Protein AF-A0A0S7YK14-F1 (afdb_monomer)

Sequence (68 aa):
MAQCEGKTKKGERCRREASDGSSFCSIHQDQEIRERTTPTGEWDTDAIMKAAIGFVLIGTLVLLRLRR

Radius of gyration: 24.32 Å; Cα contacts (8 Å, |Δi|>4): 57; chains: 1; bounding box: 55×44×40 Å

Nearest PDB structures (foldseek):
  8uu9-assembly1_n  TM=4.026E-01  e=3.339E+00  Listeria innocua

Structure (mmCIF, N/CA/C/O backbone):
data_AF-A0A0S7YK14-F1
#
_entry.id   AF-A0A0S7YK14-F1
#
loop_
_atom_site.group_PDB
_atom_site.id
_atom_site.type_symbol
_atom_site.label_atom_id
_atom_site.label_alt_id
_atom_site.label_comp_id
_atom_site.label_asym_id
_atom_site.label_entity_id
_atom_site.label_seq_id
_atom_site.pdbx_PDB_ins_code
_atom_site.Cartn_x
_atom_site.Cartn_y
_atom_site.Cartn_z
_atom_site.occupancy
_atom_site.B_iso_or_equiv
_atom_site.auth_seq_id
_atom_site.auth_comp_id
_atom_site.auth_asym_id
_atom_site.auth_atom_id
_atom_site.pdbx_P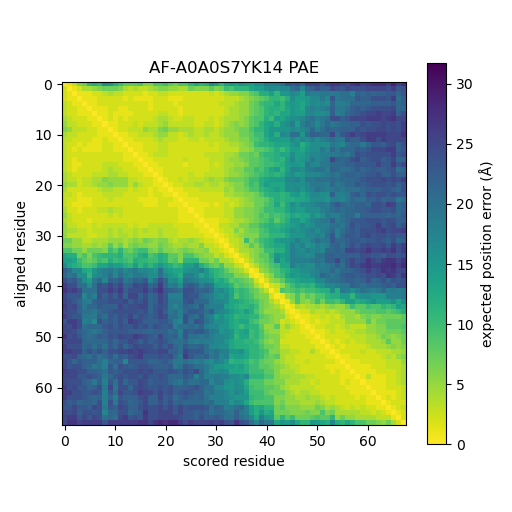DB_model_num
ATOM 1 N N . MET A 1 1 ? 21.712 -11.695 -11.893 1.00 66.19 1 MET A N 1
ATOM 2 C CA . MET A 1 1 ? 20.265 -11.517 -11.647 1.00 66.19 1 MET A CA 1
ATOM 3 C C . MET A 1 1 ? 20.107 -10.464 -10.560 1.00 66.19 1 MET A C 1
ATOM 5 O O . MET A 1 1 ? 20.950 -10.427 -9.669 1.00 66.19 1 MET A O 1
ATOM 9 N N . ALA A 1 2 ? 19.138 -9.551 -10.669 1.00 85.81 2 ALA A N 1
ATOM 10 C CA . ALA A 1 2 ? 18.937 -8.513 -9.653 1.00 85.81 2 ALA A CA 1
ATOM 11 C C . ALA A 1 2 ? 18.357 -9.125 -8.367 1.00 85.81 2 ALA A C 1
ATOM 13 O O . ALA A 1 2 ? 17.645 -10.128 -8.416 1.00 85.81 2 ALA A O 1
ATOM 14 N N . GLN A 1 3 ? 18.679 -8.552 -7.207 1.00 92.00 3 GLN A N 1
ATOM 15 C CA . GLN A 1 3 ? 18.099 -8.983 -5.935 1.00 92.00 3 GLN A CA 1
ATOM 16 C C . GLN A 1 3 ? 16.692 -8.398 -5.774 1.00 92.00 3 GLN A C 1
ATOM 18 O O . GLN A 1 3 ? 16.455 -7.253 -6.140 1.00 92.00 3 GLN A O 1
ATOM 23 N N . CYS A 1 4 ? 15.781 -9.173 -5.184 1.00 95.19 4 CYS A N 1
ATOM 24 C CA . CYS A 1 4 ? 14.427 -8.739 -4.867 1.00 95.19 4 CYS A CA 1
ATOM 25 C C . CYS A 1 4 ? 14.432 -7.491 -3.970 1.00 95.19 4 CYS A C 1
ATOM 27 O O . CYS A 1 4 ? 14.982 -7.505 -2.866 1.00 95.19 4 CYS A O 1
ATOM 29 N N . GLU A 1 5 ? 13.723 -6.451 -4.398 1.00 94.38 5 GLU A N 1
ATOM 30 C CA . GLU A 1 5 ? 13.597 -5.188 -3.661 1.00 94.38 5 GLU A CA 1
ATOM 31 C C . GLU A 1 5 ? 12.612 -5.275 -2.481 1.00 94.38 5 GLU A C 1
ATOM 33 O O . GLU A 1 5 ? 12.694 -4.491 -1.533 1.00 94.38 5 GLU A O 1
ATOM 38 N N . GLY A 1 6 ? 11.735 -6.286 -2.488 1.00 93.88 6 GLY A N 1
ATOM 39 C CA . GLY A 1 6 ? 10.735 -6.515 -1.446 1.00 93.88 6 GLY A CA 1
ATOM 40 C C . GLY A 1 6 ? 11.302 -6.698 -0.033 1.00 93.88 6 GLY A C 1
ATOM 41 O O . GLY A 1 6 ? 12.402 -7.222 0.171 1.00 93.88 6 GLY A O 1
ATOM 42 N N . LYS A 1 7 ? 10.515 -6.300 0.970 1.00 94.94 7 LYS A N 1
ATOM 43 C CA . LYS A 1 7 ? 10.850 -6.394 2.398 1.00 94.94 7 LYS A CA 1
ATOM 44 C C . LYS A 1 7 ? 10.126 -7.563 3.052 1.00 94.94 7 LYS A C 1
ATOM 46 O O . LYS A 1 7 ? 8.934 -7.784 2.850 1.00 94.94 7 LYS A O 1
ATOM 51 N N . THR A 1 8 ? 10.847 -8.293 3.893 1.00 93.06 8 THR A N 1
ATOM 52 C CA . THR A 1 8 ? 10.270 -9.337 4.744 1.00 93.06 8 THR A CA 1
ATOM 53 C C . THR A 1 8 ? 9.345 -8.729 5.801 1.00 93.06 8 THR A C 1
ATOM 55 O O . THR A 1 8 ? 9.395 -7.533 6.082 1.00 93.06 8 THR A O 1
ATOM 58 N N . LYS A 1 9 ? 8.563 -9.569 6.491 1.00 89.25 9 LYS A N 1
ATOM 59 C CA . LYS A 1 9 ? 7.737 -9.133 7.635 1.00 89.25 9 LYS A CA 1
ATOM 60 C C . LYS A 1 9 ? 8.538 -8.460 8.760 1.00 89.25 9 LYS A C 1
ATOM 62 O O . LYS A 1 9 ? 7.965 -7.715 9.540 1.00 89.25 9 LYS A O 1
ATOM 67 N N . LYS A 1 10 ? 9.847 -8.722 8.847 1.00 91.31 10 LYS A N 1
ATOM 68 C CA . LYS A 1 10 ? 10.761 -8.094 9.815 1.00 91.31 10 LYS A CA 1
ATOM 69 C C . LYS A 1 10 ? 11.325 -6.750 9.330 1.00 91.31 10 LYS A C 1
ATOM 71 O O . LYS A 1 10 ? 12.085 -6.122 10.052 1.00 91.31 10 LYS A O 1
ATOM 76 N N . GLY A 1 11 ? 10.989 -6.322 8.111 1.00 91.12 11 GLY A N 1
ATOM 77 C CA . GLY A 1 11 ? 11.459 -5.076 7.498 1.00 91.12 11 GLY A CA 1
ATOM 78 C C . GLY A 1 11 ? 12.786 -5.190 6.740 1.00 91.12 11 GLY A C 1
ATOM 79 O O . GLY A 1 11 ? 13.144 -4.271 6.007 1.00 91.12 11 GLY A O 1
ATOM 80 N N . GLU A 1 12 ? 13.497 -6.314 6.857 1.00 94.44 12 GLU A N 1
ATOM 81 C CA . GLU A 1 12 ? 14.745 -6.560 6.125 1.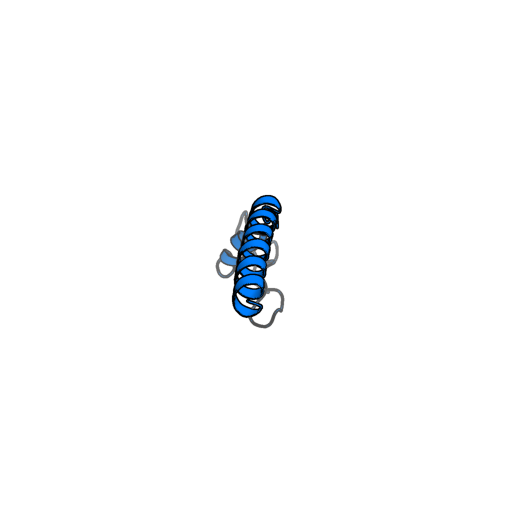00 94.44 12 GLU A CA 1
ATOM 82 C C . GLU A 1 12 ? 14.494 -6.813 4.635 1.00 94.44 12 GLU A C 1
ATOM 84 O O . GLU A 1 12 ? 13.482 -7.423 4.272 1.00 94.44 12 GLU A O 1
ATOM 89 N N . ARG A 1 13 ? 15.442 -6.416 3.776 1.00 92.88 13 ARG A N 1
ATOM 90 C CA . ARG A 1 13 ? 15.384 -6.686 2.332 1.00 92.88 13 ARG A CA 1
ATOM 91 C C . ARG A 1 13 ? 15.447 -8.187 2.054 1.00 92.88 13 ARG A C 1
ATOM 93 O O . ARG A 1 13 ? 16.238 -8.921 2.650 1.00 92.88 13 ARG A O 1
ATOM 100 N N . CYS A 1 14 ? 14.608 -8.644 1.133 1.00 95.19 14 CYS A N 1
ATOM 101 C CA . CYS A 1 14 ? 14.596 -10.026 0.695 1.00 95.19 14 CYS A CA 1
ATOM 102 C C . CYS A 1 14 ? 15.927 -10.388 0.029 1.00 95.19 14 CYS A C 1
ATOM 104 O O . CYS A 1 14 ? 16.436 -9.666 -0.820 1.00 95.19 14 CYS A O 1
ATOM 106 N N . ARG A 1 15 ? 16.479 -11.549 0.391 1.00 94.69 15 ARG A N 1
ATOM 107 C CA . ARG A 1 15 ? 17.744 -12.034 -0.176 1.00 94.69 15 ARG A CA 1
ATOM 108 C C . ARG A 1 15 ? 17.583 -12.839 -1.467 1.00 94.69 15 ARG A C 1
ATOM 110 O O . ARG A 1 15 ? 18.586 -13.242 -2.041 1.00 94.69 15 ARG A O 1
ATOM 117 N N . ARG A 1 16 ? 16.344 -13.101 -1.893 1.00 93.50 16 ARG A N 1
ATOM 118 C CA . ARG A 1 16 ? 16.045 -13.882 -3.101 1.00 93.50 16 ARG A CA 1
ATOM 119 C C . ARG A 1 16 ? 16.314 -13.064 -4.356 1.00 93.50 16 ARG A C 1
ATOM 121 O O . ARG A 1 16 ? 16.270 -11.837 -4.318 1.00 93.50 16 ARG A O 1
ATOM 128 N N . GLU A 1 17 ? 16.542 -13.756 -5.460 1.00 94.88 17 GLU A N 1
ATOM 129 C CA . GLU A 1 17 ? 16.622 -13.133 -6.777 1.00 94.88 17 GLU A CA 1
ATOM 130 C C . GLU A 1 17 ? 15.240 -12.644 -7.216 1.00 94.88 17 GLU A C 1
ATOM 132 O O . GLU A 1 17 ? 14.208 -13.235 -6.874 1.00 94.88 17 GLU A O 1
ATOM 137 N N . ALA A 1 18 ? 15.232 -11.518 -7.919 1.00 94.31 18 ALA A N 1
ATOM 138 C CA . ALA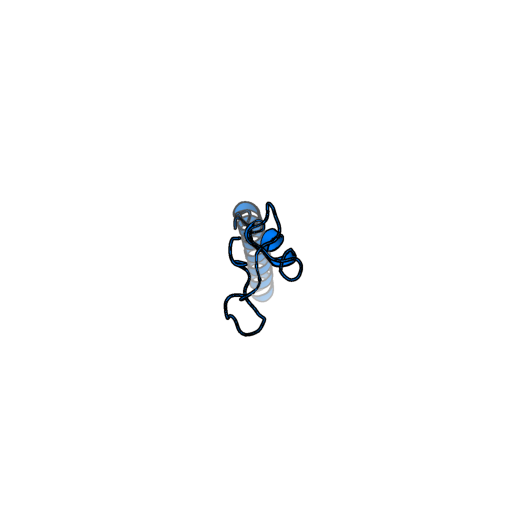 A 1 18 ? 14.046 -11.000 -8.567 1.00 94.31 18 ALA A CA 1
ATOM 139 C C . ALA A 1 18 ? 13.671 -11.891 -9.761 1.00 94.31 18 ALA A C 1
ATOM 141 O O . ALA A 1 18 ? 14.528 -12.545 -10.358 1.00 94.31 18 ALA A O 1
ATOM 142 N N . SER A 1 19 ? 12.379 -11.950 -10.075 1.00 91.88 19 SER A N 1
ATOM 143 C CA . SER A 1 19 ? 11.888 -12.675 -11.246 1.00 91.88 19 SER A CA 1
ATOM 144 C C . SER A 1 19 ? 12.216 -11.910 -12.531 1.00 91.88 19 SER A C 1
ATOM 146 O O . SER A 1 19 ? 12.292 -10.684 -12.518 1.00 91.88 19 SER A O 1
ATOM 148 N N . ASP A 1 20 ? 12.392 -12.617 -13.649 1.00 88.69 20 ASP A N 1
ATOM 149 C CA . ASP A 1 20 ? 12.710 -11.981 -14.931 1.00 88.69 20 ASP A CA 1
ATOM 150 C C . ASP A 1 20 ? 11.646 -10.938 -15.311 1.00 88.69 20 ASP A C 1
ATOM 152 O O . ASP A 1 20 ? 10.457 -11.242 -15.405 1.00 88.69 20 ASP A O 1
ATOM 156 N N . GLY A 1 21 ? 12.081 -9.689 -15.500 1.00 87.94 21 GLY A N 1
ATOM 157 C CA . GLY A 1 21 ? 11.202 -8.559 -15.818 1.00 87.94 21 GLY A CA 1
ATOM 158 C C . GLY A 1 21 ? 10.486 -7.909 -14.624 1.00 87.94 21 GLY A C 1
ATOM 159 O O . GLY A 1 21 ? 9.718 -6.977 -14.842 1.00 87.94 21 GLY A O 1
ATOM 160 N N . SER A 1 22 ? 10.740 -8.344 -13.384 1.00 89.56 22 SER A N 1
ATOM 161 C CA . SER A 1 22 ? 10.247 -7.698 -12.156 1.00 89.56 22 SER A CA 1
ATOM 162 C C . SER A 1 22 ? 11.410 -7.336 -11.225 1.00 89.56 22 SER A C 1
A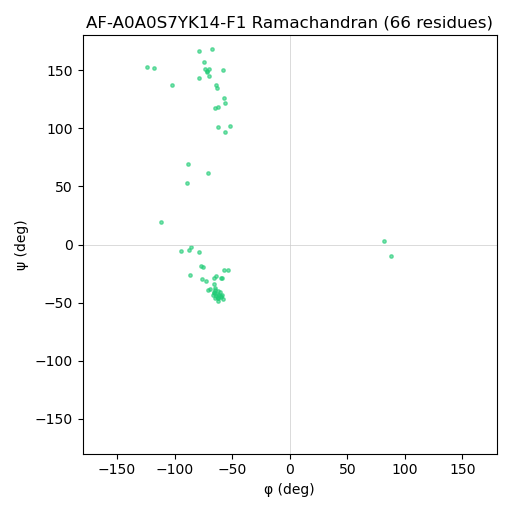TOM 164 O O . SER A 1 22 ? 12.448 -7.993 -11.216 1.00 89.56 22 SER A O 1
ATOM 166 N N . SER A 1 23 ? 11.227 -6.303 -10.401 1.00 91.81 23 SER A N 1
ATOM 167 C CA . SER A 1 23 ? 12.120 -5.984 -9.272 1.00 91.81 23 SER A CA 1
ATOM 168 C C . SER A 1 23 ? 11.873 -6.877 -8.047 1.00 91.81 23 SER A C 1
ATOM 170 O O . SER A 1 23 ? 12.609 -6.821 -7.058 1.00 91.81 23 SER A O 1
ATOM 172 N N . PHE A 1 24 ? 10.838 -7.720 -8.082 1.00 93.81 24 PHE A N 1
ATOM 173 C CA . PHE A 1 24 ? 10.401 -8.541 -6.960 1.00 93.81 24 PHE A CA 1
ATOM 174 C C . PHE A 1 24 ? 10.518 -10.035 -7.279 1.00 93.81 24 PHE A C 1
ATOM 176 O O . PHE A 1 24 ? 10.447 -10.475 -8.424 1.00 93.81 24 PHE A O 1
ATOM 183 N N . CYS A 1 25 ? 10.715 -10.847 -6.239 1.00 94.62 25 CYS A N 1
ATOM 184 C CA . CYS A 1 25 ? 10.616 -12.303 -6.349 1.00 94.62 25 CYS A CA 1
ATOM 185 C C . CYS A 1 25 ? 9.148 -12.756 -6.351 1.00 94.62 25 CYS A C 1
ATOM 187 O O . CYS A 1 25 ? 8.264 -12.018 -5.914 1.00 94.62 25 CYS A O 1
ATOM 189 N N . SER A 1 26 ? 8.896 -14.016 -6.714 1.00 92.06 26 SER A N 1
ATOM 190 C CA . SER A 1 26 ? 7.551 -14.619 -6.739 1.00 92.06 26 SER A CA 1
ATOM 191 C C . SER A 1 26 ? 6.750 -14.519 -5.433 1.00 92.06 26 SER A C 1
ATOM 193 O O . SER A 1 26 ? 5.528 -14.595 -5.469 1.00 92.06 26 SER A O 1
ATOM 195 N N . ILE A 1 27 ? 7.408 -14.326 -4.285 1.00 93.44 27 ILE A N 1
ATOM 196 C CA . ILE A 1 27 ? 6.741 -14.159 -2.982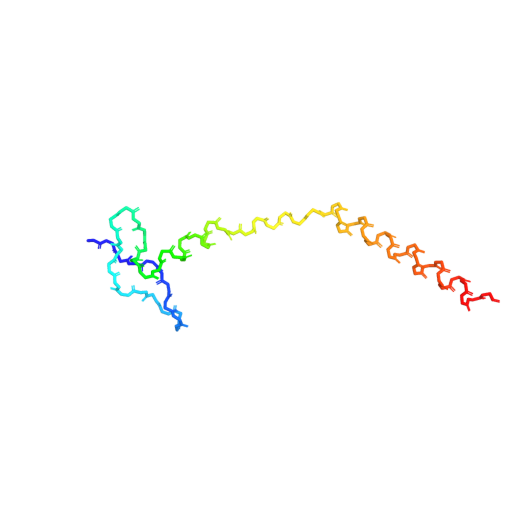 1.00 93.44 27 ILE A CA 1
ATOM 197 C C . ILE A 1 27 ? 6.352 -12.704 -2.696 1.00 93.44 27 ILE A C 1
ATOM 199 O O . ILE A 1 27 ? 5.420 -12.480 -1.933 1.00 93.44 27 ILE A O 1
ATOM 203 N N . HIS A 1 28 ? 7.054 -11.728 -3.274 1.00 94.31 28 HIS A N 1
ATOM 204 C CA . HIS A 1 28 ? 6.856 -10.303 -2.987 1.00 94.31 28 HIS A CA 1
ATOM 205 C C . HIS A 1 28 ? 6.257 -9.527 -4.171 1.00 94.31 28 HIS A C 1
ATOM 207 O O . HIS A 1 28 ? 6.357 -8.304 -4.204 1.00 94.31 28 HIS A O 1
ATOM 213 N N . GLN A 1 29 ? 5.625 -10.203 -5.138 1.00 88.44 29 GLN A N 1
ATOM 214 C CA . GLN A 1 29 ? 4.927 -9.532 -6.249 1.00 88.44 29 GLN A CA 1
ATOM 215 C C . GLN A 1 29 ? 3.794 -8.612 -5.761 1.00 88.44 29 GLN A C 1
ATOM 217 O O . GLN A 1 29 ? 3.499 -7.597 -6.383 1.00 88.44 29 GLN A O 1
ATOM 222 N N . ASP A 1 30 ? 3.180 -8.915 -4.614 1.00 87.12 30 ASP A N 1
ATOM 223 C CA . ASP A 1 30 ? 2.151 -8.074 -3.993 1.00 87.12 30 ASP A CA 1
ATOM 224 C C . ASP A 1 30 ? 2.682 -6.694 -3.565 1.00 87.12 30 ASP A C 1
ATOM 226 O O . ASP A 1 30 ? 1.930 -5.718 -3.522 1.00 87.12 30 ASP A O 1
ATOM 230 N N . GLN A 1 31 ? 3.981 -6.596 -3.274 1.00 86.62 31 GLN A N 1
ATOM 231 C CA . GLN A 1 31 ? 4.626 -5.345 -2.880 1.00 86.62 31 GLN A CA 1
ATOM 232 C C . GLN A 1 31 ? 4.855 -4.413 -4.078 1.00 86.62 31 GLN A C 1
ATOM 234 O O . GLN A 1 31 ? 4.740 -3.200 -3.915 1.00 86.62 31 GLN A O 1
ATOM 239 N N . GLU A 1 32 ? 5.040 -4.961 -5.284 1.00 79.50 32 GLU A N 1
ATOM 240 C CA . GLU A 1 32 ? 5.106 -4.195 -6.540 1.00 79.50 32 GLU A CA 1
ATOM 241 C C . GLU A 1 32 ? 3.802 -3.422 -6.804 1.00 79.50 32 GLU A C 1
ATOM 243 O O . GLU A 1 32 ? 3.795 -2.2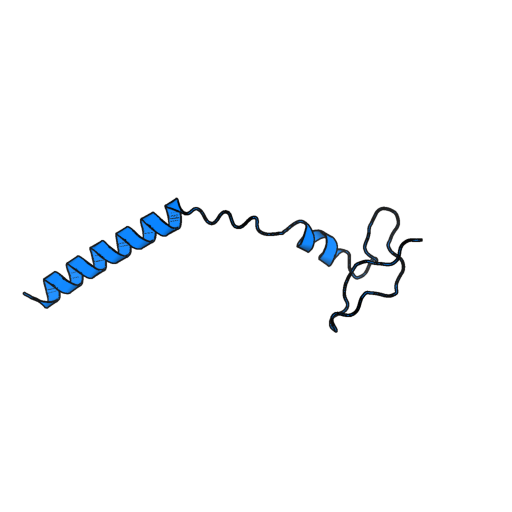65 -7.228 1.00 79.50 32 GLU A O 1
ATOM 248 N N . ILE A 1 33 ? 2.668 -4.070 -6.532 1.00 75.00 33 ILE A N 1
ATOM 249 C CA . ILE A 1 33 ? 1.331 -3.506 -6.754 1.00 75.00 33 ILE A CA 1
ATOM 250 C C . ILE A 1 33 ? 1.067 -2.363 -5.764 1.00 75.00 33 ILE A C 1
ATOM 252 O O . ILE A 1 33 ? 0.483 -1.336 -6.119 1.00 75.00 33 ILE A O 1
ATOM 256 N N . ARG A 1 34 ? 1.524 -2.520 -4.517 1.00 71.31 34 ARG A N 1
ATOM 257 C CA . ARG A 1 34 ? 1.325 -1.533 -3.449 1.00 71.31 34 ARG A CA 1
ATOM 258 C C . ARG A 1 34 ? 2.145 -0.265 -3.638 1.00 71.31 34 ARG A C 1
ATOM 260 O O . ARG A 1 34 ? 1.610 0.803 -3.378 1.00 71.31 34 ARG A O 1
ATOM 267 N N . GLU A 1 35 ? 3.388 -0.349 -4.107 1.00 65.88 35 GLU A N 1
ATOM 268 C CA . GLU A 1 35 ? 4.187 0.859 -4.372 1.00 65.88 35 GLU A CA 1
ATOM 269 C C . GLU A 1 35 ? 3.591 1.713 -5.498 1.00 65.88 35 GLU A C 1
ATOM 271 O O . GLU A 1 35 ? 3.520 2.938 -5.373 1.00 65.88 35 GLU A O 1
ATOM 276 N N . ARG A 1 36 ? 3.061 1.077 -6.554 1.00 61.75 36 ARG A N 1
ATOM 277 C CA . ARG A 1 36 ? 2.298 1.789 -7.594 1.00 61.75 36 ARG A CA 1
ATOM 278 C C . ARG A 1 36 ? 0.995 2.384 -7.074 1.00 61.75 36 ARG A C 1
ATOM 280 O O . ARG A 1 36 ? 0.553 3.409 -7.577 1.00 61.75 36 ARG A O 1
ATOM 287 N N . THR A 1 37 ? 0.408 1.772 -6.051 1.00 62.31 37 THR A N 1
ATOM 288 C CA . THR A 1 37 ? -0.758 2.304 -5.343 1.00 62.31 37 THR A CA 1
ATOM 289 C C . THR A 1 37 ? -0.298 3.193 -4.191 1.00 62.31 37 THR A C 1
ATOM 291 O O . THR A 1 37 ? -0.697 3.018 -3.042 1.00 62.31 37 THR A O 1
ATOM 294 N N . THR A 1 38 ? 0.562 4.167 -4.474 1.00 59.06 38 THR A N 1
ATOM 295 C CA . THR A 1 38 ? 0.596 5.348 -3.617 1.00 59.06 38 THR A CA 1
ATOM 296 C C . THR A 1 38 ? -0.767 6.007 -3.810 1.00 59.06 38 THR A C 1
ATOM 298 O O . THR A 1 38 ? -1.089 6.370 -4.942 1.00 59.06 38 THR A O 1
ATOM 301 N N . PRO A 1 39 ? -1.618 6.129 -2.773 1.00 60.19 39 PRO A N 1
ATOM 302 C CA . PRO A 1 39 ? -2.757 7.014 -2.884 1.00 60.19 39 PRO A CA 1
ATOM 303 C C . PRO A 1 39 ? -2.136 8.392 -3.072 1.00 60.19 39 PRO A C 1
ATOM 305 O O . PRO A 1 39 ? -1.608 8.976 -2.126 1.00 60.19 39 PRO A O 1
ATOM 308 N N . THR A 1 40 ? -2.102 8.878 -4.311 1.00 61.19 40 THR A N 1
ATOM 309 C CA . THR A 1 40 ? -1.971 10.301 -4.581 1.00 61.19 40 THR A CA 1
ATOM 310 C C . THR A 1 40 ? -3.063 10.927 -3.741 1.00 61.19 40 THR A C 1
ATOM 312 O O . THR A 1 40 ? -4.245 10.744 -4.024 1.00 61.19 40 THR A O 1
ATOM 315 N N . GLY A 1 41 ? -2.659 11.496 -2.607 1.00 63.06 41 GLY A N 1
ATOM 316 C CA . GLY A 1 41 ? -3.534 12.068 -1.602 1.00 63.06 41 GLY A CA 1
ATOM 317 C C . GLY A 1 41 ? -4.156 13.347 -2.129 1.00 63.06 41 GLY A C 1
ATOM 318 O O . GLY A 1 41 ? -3.941 14.408 -1.562 1.00 63.06 41 GLY A O 1
ATOM 319 N N . GLU A 1 42 ? -4.917 13.236 -3.207 1.00 60.31 42 GLU A N 1
ATOM 320 C CA . GLU A 1 42 ? -5.887 14.217 -3.643 1.00 60.31 42 GLU A CA 1
ATOM 321 C C . GLU A 1 42 ? -7.187 13.854 -2.935 1.00 60.31 42 GLU A C 1
ATOM 323 O O . GLU A 1 42 ? -8.132 13.296 -3.486 1.00 60.31 42 GLU A O 1
ATOM 328 N N . TRP A 1 43 ? -7.181 14.066 -1.622 1.00 69.75 43 TRP A N 1
ATOM 329 C CA . TRP A 1 43 ? -8.434 14.182 -0.910 1.00 69.75 43 TRP A CA 1
ATOM 330 C C . TRP A 1 43 ? -9.125 15.414 -1.495 1.00 69.75 43 TRP A C 1
ATOM 332 O O . TRP A 1 43 ? -8.575 16.516 -1.451 1.00 69.75 43 TRP A O 1
ATOM 342 N N . ASP A 1 44 ? -10.300 15.207 -2.088 1.00 67.81 44 ASP A N 1
ATOM 343 C CA . ASP A 1 44 ? -11.123 16.262 -2.671 1.00 67.81 44 ASP A CA 1
ATOM 344 C C . ASP A 1 44 ? -11.407 17.308 -1.584 1.00 67.81 44 ASP A C 1
ATOM 346 O O . ASP A 1 44 ? -12.280 17.147 -0.724 1.00 67.81 44 ASP A O 1
ATOM 350 N N . THR A 1 45 ? -10.608 18.375 -1.567 1.00 76.12 45 THR A N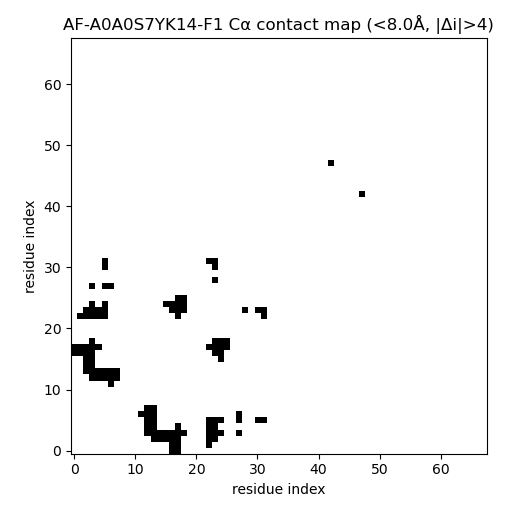 1
ATOM 351 C CA . THR A 1 45 ? -10.695 19.441 -0.563 1.00 76.12 45 THR A CA 1
ATOM 352 C C . THR A 1 45 ? -12.087 20.072 -0.579 1.00 76.12 45 THR A C 1
ATOM 354 O O . THR A 1 45 ? -12.593 20.479 0.465 1.00 76.12 45 THR A O 1
ATOM 357 N N . ASP A 1 46 ? -12.749 20.047 -1.740 1.00 74.62 46 ASP A N 1
ATOM 358 C CA . ASP A 1 46 ? -14.147 20.430 -1.929 1.00 74.62 46 ASP A CA 1
ATOM 359 C C . ASP A 1 46 ? -15.118 19.545 -1.129 1.00 74.62 46 ASP A C 1
ATOM 361 O O . ASP A 1 46 ? -15.994 20.061 -0.430 1.00 74.62 46 ASP A O 1
ATOM 365 N N . ALA A 1 47 ? -14.933 18.221 -1.152 1.00 78.62 47 ALA A N 1
ATOM 366 C CA . ALA A 1 47 ? -15.789 17.289 -0.422 1.00 78.62 47 ALA A CA 1
ATOM 367 C C . ALA A 1 47 ? -15.653 17.469 1.099 1.00 78.62 47 ALA A C 1
ATOM 369 O O . ALA A 1 47 ? -16.658 17.502 1.817 1.00 78.62 47 ALA A O 1
ATOM 370 N N . ILE A 1 48 ? -14.425 17.660 1.592 1.00 79.94 48 ILE A N 1
ATOM 371 C CA . ILE A 1 48 ? -14.181 17.929 3.018 1.00 79.94 48 ILE A CA 1
ATOM 372 C C . ILE A 1 48 ? -14.765 19.290 3.421 1.00 79.94 48 ILE A C 1
ATOM 374 O O . ILE A 1 48 ? -15.425 19.398 4.459 1.00 79.94 48 ILE A O 1
ATOM 378 N N . MET A 1 49 ? -14.582 20.324 2.595 1.00 82.69 49 MET A N 1
ATOM 379 C CA . MET A 1 49 ? -15.070 21.673 2.886 1.00 82.69 49 MET A CA 1
ATOM 380 C C . MET A 1 49 ? -16.604 21.740 2.904 1.00 82.69 49 MET A C 1
ATOM 382 O O . MET A 1 49 ? -17.178 22.336 3.817 1.00 82.69 49 MET A O 1
ATOM 386 N N . LYS A 1 50 ? -17.287 21.056 1.976 1.00 84.25 50 LYS A N 1
ATOM 387 C CA . LYS A 1 50 ? -18.756 20.940 1.974 1.00 84.25 50 LYS A CA 1
ATOM 388 C C . LYS A 1 50 ? -19.287 20.243 3.223 1.00 84.25 50 LYS A C 1
ATOM 390 O O . LYS A 1 50 ? -20.251 20.723 3.823 1.00 84.25 50 LYS A O 1
ATOM 395 N N . ALA A 1 51 ? -18.650 19.151 3.646 1.00 86.75 51 ALA A N 1
ATOM 396 C CA . ALA A 1 51 ? -19.039 18.449 4.866 1.00 86.75 51 ALA A CA 1
ATOM 397 C C . ALA A 1 51 ? -18.875 19.348 6.105 1.00 86.75 51 ALA A C 1
ATOM 399 O O . ALA A 1 51 ? -19.798 19.460 6.913 1.00 86.75 51 ALA A O 1
ATOM 400 N N . ALA A 1 52 ? -17.744 20.051 6.220 1.00 89.94 52 ALA A N 1
ATOM 401 C CA . ALA A 1 52 ? -17.472 20.957 7.334 1.00 89.94 52 ALA A CA 1
ATOM 402 C C . ALA A 1 52 ? -18.516 22.082 7.446 1.00 89.94 52 ALA A C 1
ATOM 404 O O . ALA A 1 52 ? -19.038 22.330 8.534 1.00 89.94 52 ALA A O 1
ATOM 405 N N . ILE A 1 53 ? -18.881 22.715 6.323 1.00 88.19 53 ILE A N 1
ATOM 406 C CA . ILE A 1 53 ? -19.916 23.762 6.293 1.00 88.19 53 ILE A CA 1
ATOM 407 C C . ILE A 1 53 ? -21.263 23.208 6.782 1.00 88.19 53 ILE A C 1
ATOM 409 O O . ILE A 1 53 ? -21.924 23.839 7.609 1.00 88.19 53 ILE A O 1
ATOM 413 N N . GLY A 1 54 ? -21.649 22.010 6.332 1.00 89.69 54 GLY A N 1
ATOM 414 C CA . GLY A 1 54 ? -22.877 21.350 6.781 1.00 89.69 54 GLY A CA 1
ATOM 415 C C . GLY A 1 54 ? -22.920 21.143 8.299 1.00 89.69 54 GLY A C 1
ATOM 416 O O . GLY A 1 54 ? -23.903 21.509 8.948 1.00 89.69 54 GLY A O 1
ATOM 417 N N . PHE A 1 55 ? -21.836 20.631 8.890 1.00 91.06 55 PHE A N 1
ATOM 418 C CA . PHE A 1 55 ? -21.755 20.417 10.338 1.00 91.06 55 PHE A CA 1
ATOM 419 C C . PHE A 1 55 ? -21.806 21.723 11.141 1.00 91.06 55 PHE A C 1
ATOM 421 O O . PHE A 1 55 ? -22.468 21.769 12.180 1.00 91.06 55 PHE A O 1
ATOM 428 N N . VAL A 1 56 ? -21.179 22.799 10.652 1.00 93.25 56 VAL A N 1
ATOM 429 C CA . VAL A 1 56 ? -21.227 24.120 11.301 1.00 93.25 56 VAL A CA 1
ATOM 430 C C . VAL A 1 56 ? -22.648 24.680 11.310 1.00 93.25 56 VAL A C 1
ATOM 432 O O . VAL A 1 56 ? -23.104 25.164 12.348 1.00 93.25 56 VAL A O 1
ATOM 435 N N . LEU A 1 57 ? -23.380 24.591 10.195 1.00 93.12 57 LEU A N 1
ATOM 436 C CA . LEU A 1 57 ? -24.756 25.092 10.114 1.00 93.12 57 LEU A CA 1
ATOM 437 C C . LEU A 1 57 ? -25.698 24.321 11.044 1.00 93.12 57 LEU A C 1
ATOM 439 O O . LEU A 1 57 ? -26.456 24.936 11.797 1.0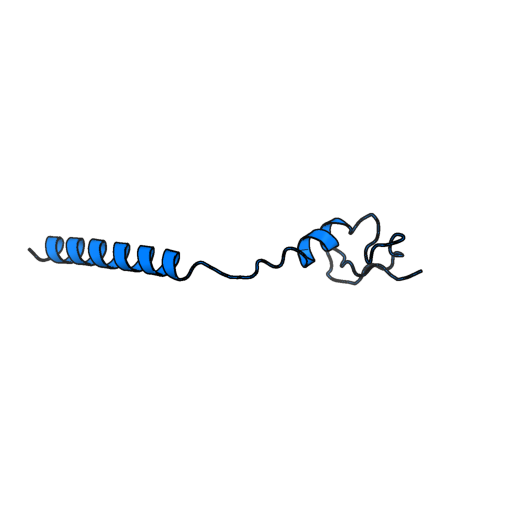0 93.12 57 LEU A O 1
ATOM 443 N N . ILE A 1 58 ? -25.613 22.987 11.042 1.00 91.75 58 ILE A N 1
ATOM 444 C CA . ILE A 1 58 ? -26.427 22.135 11.919 1.00 91.75 58 ILE A CA 1
ATOM 445 C C . ILE A 1 58 ? -26.100 22.423 13.387 1.00 91.75 58 ILE A C 1
ATOM 447 O O . ILE A 1 58 ? -27.009 22.665 14.181 1.00 91.75 58 ILE A O 1
ATOM 451 N N . GLY A 1 59 ? -24.813 22.463 13.744 1.00 91.19 59 GLY A N 1
ATOM 452 C CA . GLY A 1 59 ? -24.371 22.770 15.103 1.00 91.19 59 GLY A CA 1
ATOM 453 C C . GLY A 1 59 ? -24.846 24.145 15.571 1.00 91.19 59 GLY A C 1
ATOM 454 O O . GLY A 1 59 ? -25.373 24.276 16.674 1.00 91.19 59 GLY A O 1
ATOM 455 N N . THR A 1 60 ? -24.751 25.161 14.709 1.00 92.44 60 THR A N 1
ATOM 456 C CA . THR A 1 60 ? -25.225 26.519 15.014 1.00 92.44 60 THR A CA 1
ATOM 457 C C . THR A 1 60 ? -26.734 26.545 15.252 1.00 92.44 60 THR A C 1
ATOM 459 O O . THR A 1 60 ? -27.194 27.151 16.219 1.00 92.44 60 THR A O 1
ATOM 462 N N . LEU A 1 61 ? -27.519 25.853 14.422 1.00 92.94 61 LEU A N 1
ATOM 463 C CA . LEU A 1 61 ? -28.975 25.784 14.565 1.00 92.94 61 LEU A CA 1
ATOM 464 C C . LEU A 1 61 ? -29.381 25.068 15.862 1.00 92.94 61 LEU A C 1
ATOM 466 O O . LEU A 1 61 ? -30.264 25.543 16.579 1.00 92.94 61 LEU A O 1
ATOM 470 N N . VAL A 1 62 ? -28.701 23.972 16.204 1.00 93.38 62 VAL A N 1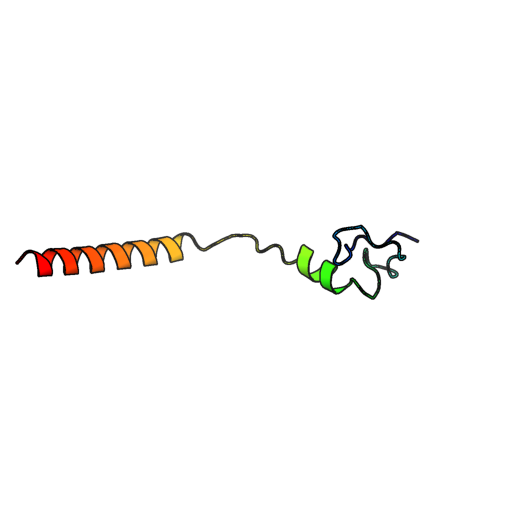
ATOM 471 C CA . VAL A 1 62 ? -28.903 23.244 17.467 1.00 93.38 62 VAL A CA 1
ATOM 472 C C . VAL A 1 62 ? -28.566 24.129 18.670 1.00 93.38 62 VAL A C 1
ATOM 474 O O . VAL A 1 62 ? -29.372 24.227 19.595 1.00 93.38 62 VAL A O 1
ATOM 477 N N . LEU A 1 63 ? -27.433 24.837 18.645 1.00 91.06 63 LEU A N 1
ATOM 478 C CA . LEU A 1 63 ? -27.035 25.758 19.716 1.00 91.06 63 LEU A CA 1
ATOM 479 C C . LEU A 1 63 ? -28.020 26.920 19.889 1.00 91.06 63 LEU A C 1
ATOM 481 O O . LEU A 1 63 ? -28.341 27.289 21.017 1.00 91.06 63 LEU A O 1
ATOM 485 N N . LEU A 1 64 ? -28.535 27.482 18.792 1.00 91.25 64 LEU A N 1
ATOM 486 C CA . LEU A 1 64 ? -29.567 28.520 18.843 1.00 91.25 64 LEU A CA 1
ATOM 487 C C . LEU A 1 64 ? -30.893 27.989 19.400 1.00 91.25 64 LEU A C 1
ATOM 489 O O . LEU A 1 64 ? -31.589 28.719 20.102 1.00 91.25 64 LEU A O 1
ATOM 493 N N . ARG A 1 65 ? -31.236 26.725 19.123 1.00 86.00 65 ARG A N 1
ATOM 494 C CA . ARG A 1 65 ? -32.443 26.075 19.653 1.00 86.00 65 ARG A CA 1
ATOM 495 C C . ARG A 1 65 ? -32.332 25.739 21.142 1.00 86.00 65 ARG A C 1
ATOM 497 O O . ARG A 1 65 ? -33.341 25.787 21.824 1.00 86.00 65 ARG A O 1
ATOM 504 N N . LEU A 1 66 ? -31.132 25.437 21.638 1.00 86.50 66 LEU A N 1
ATOM 505 C CA . LEU A 1 66 ? -30.856 25.210 23.065 1.00 86.50 66 LEU A CA 1
ATOM 506 C C . LEU A 1 66 ? -30.810 26.507 23.892 1.00 86.50 66 LEU A C 1
ATOM 508 O O . LEU A 1 66 ? -30.898 26.451 25.114 1.00 86.50 66 LEU A O 1
ATOM 512 N N . ARG A 1 67 ? -30.621 27.663 23.244 1.00 83.31 67 ARG A N 1
ATOM 513 C CA . ARG A 1 67 ? -30.543 28.985 23.892 1.00 83.31 67 ARG A CA 1
ATOM 514 C C . ARG A 1 67 ? -31.873 29.753 23.938 1.00 83.31 67 ARG A C 1
ATOM 516 O O . ARG A 1 67 ? -31.892 30.839 24.513 1.00 83.31 67 ARG A O 1
ATOM 523 N N . ARG A 1 68 ? -32.933 29.241 23.310 1.00 70.38 68 ARG A N 1
ATOM 524 C CA . ARG A 1 68 ? -34.308 29.759 23.421 1.00 70.38 68 ARG A CA 1
ATOM 525 C C . ARG A 1 68 ? -35.080 28.958 24.453 1.00 70.38 68 ARG A C 1
ATOM 527 O O . ARG A 1 68 ? -35.915 29.586 25.130 1.00 70.38 68 ARG A O 1
#

Mean predicted aligned error: 12.13 Å

Solvent-accessible surface area (backbone atoms only — not comparable to full-atom values): 4114 Å² total; per-residue (Å²): 129,58,63,14,69,34,61,43,99,86,67,48,68,40,87,48,57,27,38,95,97,46,63,24,22,92,88,32,51,69,54,61,57,47,65,73,55,58,77,76,81,73,68,57,62,65,62,56,51,53,52,52,53,53,53,52,54,53,50,51,52,51,54,55,61,75,73,108

Foldseek 3Di:
DAAAQDADPVRHGHRDRPDVPDSHHPVRVVVVVVVVPPPPPPPPVVVVVVVVVVVVVVVVVVVVVVVD

Secondary structure (DSSP, 8-state):
-PBP-PBPTTSPBP-SBPPTT-SS-TTSHHHHHHHH--------HHHHHHHHHHHHHHHHHHHHHHT-

pLDDT: mean 84.75, std 11.07, range [59.06, 95.19]